Protein AF-A0A0F8C1F8-F1 (afdb_monomer_lite)

Sequence (69 aa):
MIGVSYIFLIFGFVLVFSFIFWVWTLADCLRKETDEGNTRLIWVIVIVFTYIVGALLYYLIRRRDY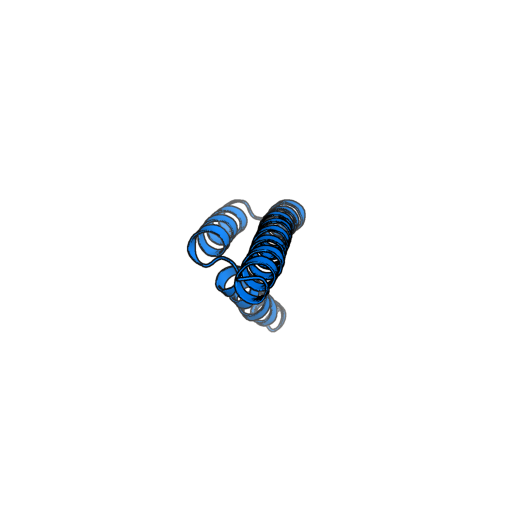SHH

Structure (mmCIF, N/CA/C/O backbone):
data_AF-A0A0F8C1F8-F1
#
_entry.id   AF-A0A0F8C1F8-F1
#
loop_
_atom_site.group_PDB
_atom_site.id
_atom_site.type_symbol
_atom_site.label_atom_id
_atom_site.label_alt_id
_atom_site.label_comp_id
_atom_site.label_asym_id
_atom_site.label_entity_id
_atom_site.label_seq_id
_atom_site.pdbx_PDB_ins_code
_atom_site.Cartn_x
_atom_site.Cartn_y
_atom_site.Cartn_z
_atom_site.occupancy
_atom_site.B_iso_or_equiv
_atom_site.auth_seq_id
_atom_site.auth_comp_id
_atom_site.auth_asym_id
_atom_site.auth_atom_id
_atom_site.pdbx_PDB_model_num
ATOM 1 N N . MET A 1 1 ? 16.823 -4.517 -30.588 1.00 62.00 1 MET A N 1
ATOM 2 C CA . MET A 1 1 ? 15.697 -3.702 -30.066 1.00 62.00 1 MET A CA 1
ATOM 3 C C . MET A 1 1 ? 14.552 -4.547 -29.475 1.00 62.00 1 MET A C 1
ATOM 5 O O . MET A 1 1 ? 13.486 -4.008 -29.229 1.00 62.00 1 MET A O 1
ATOM 9 N N . ILE A 1 2 ? 14.758 -5.846 -29.192 1.00 75.94 2 ILE A N 1
ATOM 10 C CA . ILE A 1 2 ? 13.690 -6.765 -28.742 1.00 75.94 2 ILE A CA 1
ATOM 11 C C . ILE A 1 2 ? 13.652 -6.905 -27.205 1.00 75.94 2 ILE A C 1
ATOM 13 O O . ILE A 1 2 ? 12.577 -6.933 -26.616 1.00 75.94 2 ILE A O 1
ATOM 17 N N . GLY A 1 3 ? 14.810 -6.912 -26.530 1.00 74.19 3 GLY A N 1
ATOM 18 C CA . GLY A 1 3 ? 14.884 -7.125 -25.074 1.00 74.19 3 GLY A CA 1
ATOM 19 C C . GLY A 1 3 ? 14.192 -6.049 -24.228 1.00 74.19 3 GLY A C 1
ATOM 20 O O . GLY A 1 3 ? 13.602 -6.358 -23.199 1.00 74.19 3 GLY A O 1
ATOM 21 N N . VAL A 1 4 ? 14.186 -4.797 -24.693 1.00 81.50 4 VAL A N 1
ATOM 22 C CA . VAL A 1 4 ? 13.547 -3.686 -23.967 1.00 81.50 4 VAL A CA 1
ATOM 23 C C . VAL A 1 4 ? 12.020 -3.836 -23.950 1.00 81.50 4 VAL A C 1
ATOM 25 O O . VAL A 1 4 ? 11.381 -3.533 -22.950 1.00 81.50 4 VAL A O 1
ATOM 28 N N . SER A 1 5 ? 11.435 -4.374 -25.026 1.00 84.50 5 SER A N 1
ATOM 29 C CA . SER A 1 5 ? 9.983 -4.560 -25.150 1.00 84.50 5 SER A CA 1
ATOM 30 C C . SER A 1 5 ? 9.439 -5.580 -24.139 1.00 84.50 5 SER A C 1
ATOM 32 O O . SER A 1 5 ? 8.405 -5.340 -23.519 1.00 84.50 5 SER A O 1
ATOM 34 N N . TYR A 1 6 ? 10.179 -6.664 -23.881 1.00 86.19 6 TYR A N 1
ATOM 35 C CA . TYR A 1 6 ? 9.811 -7.654 -22.861 1.00 86.19 6 TYR A CA 1
ATOM 36 C C . TYR A 1 6 ? 9.883 -7.101 -21.436 1.00 86.19 6 TYR A C 1
ATOM 38 O O . TYR A 1 6 ? 9.021 -7.410 -20.615 1.00 86.19 6 TYR A O 1
ATOM 46 N N . ILE A 1 7 ? 10.870 -6.247 -21.148 1.00 88.31 7 ILE A N 1
ATOM 47 C CA . ILE A 1 7 ? 10.992 -5.589 -19.841 1.00 88.31 7 ILE A CA 1
ATOM 48 C C . ILE A 1 7 ? 9.767 -4.709 -19.581 1.00 88.31 7 ILE A C 1
ATOM 50 O O . ILE A 1 7 ? 9.178 -4.802 -18.509 1.00 88.31 7 ILE A O 1
ATOM 54 N N . PHE A 1 8 ? 9.323 -3.925 -20.569 1.00 86.81 8 PHE A N 1
ATOM 55 C CA . PHE A 1 8 ? 8.118 -3.100 -20.435 1.00 86.81 8 PHE A CA 1
ATOM 56 C C . PHE A 1 8 ? 6.844 -3.926 -20.216 1.00 86.81 8 PHE A C 1
ATOM 58 O O . PHE A 1 8 ? 6.010 -3.538 -19.399 1.00 86.81 8 PHE A O 1
ATOM 65 N N . LEU A 1 9 ? 6.707 -5.076 -20.884 1.00 88.56 9 LEU A N 1
ATOM 66 C CA . LEU A 1 9 ? 5.564 -5.976 -20.687 1.00 88.56 9 LEU A CA 1
ATOM 67 C C . LEU A 1 9 ? 5.516 -6.548 -19.266 1.00 88.56 9 LEU A C 1
ATOM 69 O O . LEU A 1 9 ? 4.467 -6.514 -18.626 1.00 88.56 9 LEU A O 1
ATOM 73 N N . ILE A 1 10 ? 6.652 -7.024 -18.750 1.00 89.94 10 ILE A N 1
ATOM 74 C CA . ILE A 1 10 ? 6.742 -7.553 -17.382 1.00 89.94 10 ILE A CA 1
ATOM 75 C C . ILE A 1 10 ? 6.469 -6.442 -16.366 1.00 89.94 10 ILE A C 1
ATOM 77 O O . ILE A 1 10 ? 5.704 -6.642 -15.425 1.00 89.94 10 ILE A O 1
ATOM 81 N N . PHE A 1 11 ? 7.037 -5.254 -16.574 1.00 89.12 11 PHE A N 1
ATOM 82 C CA . PHE A 1 11 ? 6.850 -4.121 -15.670 1.00 89.12 11 PHE A CA 1
ATOM 83 C C . PHE A 1 11 ? 5.389 -3.656 -15.621 1.00 89.12 11 PHE A C 1
ATOM 85 O O . PHE A 1 11 ? 4.850 -3.416 -14.541 1.00 89.12 11 PHE A O 1
ATOM 92 N N . GLY A 1 12 ? 4.718 -3.599 -16.777 1.00 89.88 12 GLY A N 1
ATOM 93 C CA . GLY A 1 12 ? 3.288 -3.303 -16.860 1.00 89.88 12 GLY A CA 1
ATOM 94 C C . GLY A 1 12 ? 2.439 -4.343 -16.129 1.00 89.88 12 GLY A C 1
ATOM 95 O O . GLY A 1 12 ? 1.531 -3.985 -15.382 1.00 89.88 12 GLY A O 1
ATOM 96 N N . PHE A 1 13 ? 2.776 -5.626 -16.266 1.00 90.56 13 PHE A N 1
ATOM 97 C CA . PHE A 1 13 ? 2.072 -6.703 -15.573 1.00 90.56 13 PHE A CA 1
ATOM 98 C C . PHE A 1 13 ? 2.241 -6.607 -14.049 1.00 90.56 13 PHE A C 1
ATOM 100 O O . PHE A 1 13 ? 1.258 -6.652 -13.314 1.00 90.56 13 PHE A O 1
ATOM 107 N N . VAL A 1 14 ? 3.465 -6.381 -13.562 1.00 89.12 14 VAL A N 1
ATOM 108 C CA . VAL A 1 14 ? 3.752 -6.212 -12.125 1.00 89.12 14 VAL A CA 1
ATOM 109 C C . VAL A 1 14 ? 3.026 -4.997 -11.541 1.00 89.12 14 VAL A C 1
ATOM 111 O O . VAL A 1 14 ? 2.502 -5.077 -10.427 1.00 89.12 14 VAL A O 1
ATOM 114 N N . LEU A 1 15 ? 2.946 -3.894 -12.290 1.00 86.81 15 LEU A N 1
ATOM 115 C CA . LEU A 1 15 ? 2.189 -2.707 -11.886 1.00 86.81 15 LEU A CA 1
ATOM 116 C C . LEU A 1 15 ? 0.698 -3.011 -11.743 1.00 86.81 15 LEU A C 1
ATOM 118 O O . LEU A 1 15 ? 0.112 -2.691 -10.710 1.00 86.81 15 LEU A O 1
ATOM 122 N N . VAL A 1 16 ? 0.096 -3.675 -12.733 1.00 88.50 16 VAL A N 1
ATOM 123 C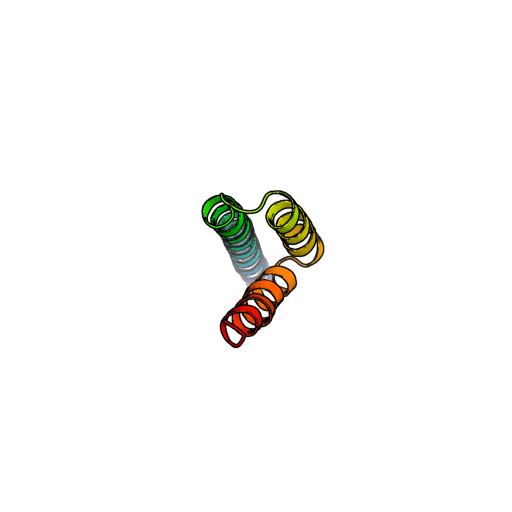 CA . VAL A 1 16 ? -1.330 -4.037 -12.702 1.00 88.50 16 VAL A CA 1
ATOM 124 C C . VAL A 1 16 ? -1.629 -4.987 -11.543 1.00 88.50 16 VAL A C 1
ATOM 126 O O . VAL A 1 16 ? -2.575 -4.753 -10.793 1.00 88.50 16 VAL A O 1
ATOM 129 N N . PHE A 1 17 ? -0.798 -6.009 -11.327 1.00 86.19 17 PHE A N 1
ATOM 130 C CA . PHE A 1 17 ? -0.964 -6.932 -10.200 1.00 86.19 17 PHE A CA 1
ATOM 131 C C . PHE A 1 17 ? -0.805 -6.236 -8.847 1.00 86.19 17 PHE A C 1
ATOM 133 O O . PHE A 1 17 ? -1.603 -6.478 -7.944 1.00 86.19 17 PHE A O 1
ATOM 140 N N . SER A 1 18 ? 0.166 -5.328 -8.715 1.00 81.62 18 SER A N 1
ATOM 141 C CA . SER A 1 18 ? 0.334 -4.526 -7.497 1.00 81.62 18 SER A CA 1
ATOM 142 C C . SER A 1 18 ? -0.867 -3.615 -7.245 1.00 81.62 18 SER A C 1
ATOM 144 O O . SER A 1 18 ? -1.258 -3.420 -6.099 1.00 81.62 18 SER A O 1
ATOM 146 N N . PHE A 1 19 ? -1.481 -3.078 -8.302 1.00 82.50 19 PHE A N 1
ATOM 147 C CA . PHE A 1 19 ? -2.696 -2.268 -8.213 1.00 82.50 19 PHE A CA 1
ATOM 148 C C . PHE A 1 19 ? -3.906 -3.084 -7.773 1.00 82.50 19 PHE A C 1
ATOM 150 O O . PHE A 1 19 ? -4.609 -2.692 -6.845 1.00 82.50 19 PHE A O 1
ATOM 157 N N . ILE A 1 20 ? -4.105 -4.263 -8.361 1.00 85.06 20 ILE A N 1
ATOM 158 C CA . ILE A 1 20 ? -5.179 -5.181 -7.965 1.00 85.06 20 ILE A CA 1
ATOM 159 C C . ILE A 1 20 ? -5.002 -5.614 -6.506 1.00 85.06 20 ILE A C 1
ATOM 161 O O . ILE A 1 20 ? -5.964 -5.591 -5.741 1.00 85.06 20 ILE A O 1
ATOM 165 N N . PHE A 1 21 ? -3.779 -5.956 -6.097 1.00 78.69 21 PHE A N 1
ATOM 166 C CA . PHE A 1 21 ? -3.478 -6.353 -4.722 1.00 78.69 21 PHE A CA 1
ATOM 167 C C . PHE A 1 21 ? -3.731 -5.218 -3.719 1.00 78.69 21 PHE A C 1
ATOM 169 O O . PHE A 1 21 ? -4.292 -5.451 -2.646 1.00 78.69 21 PHE A O 1
ATOM 176 N N . TRP A 1 22 ? -3.378 -3.984 -4.080 1.00 78.25 22 TRP A N 1
ATOM 177 C CA . TRP A 1 22 ? -3.640 -2.801 -3.263 1.00 78.25 22 TRP A CA 1
ATOM 178 C C . TRP A 1 22 ? -5.142 -2.507 -3.119 1.00 78.25 22 TRP A C 1
ATOM 180 O O . TRP A 1 22 ? -5.637 -2.321 -2.009 1.00 78.25 22 TRP A O 1
ATOM 190 N N . VAL A 1 23 ? -5.909 -2.554 -4.215 1.00 80.50 23 VAL A N 1
ATOM 191 C CA . VAL A 1 23 ? -7.374 -2.386 -4.156 1.00 80.50 23 VAL A CA 1
ATOM 192 C C . VAL A 1 23 ? -8.022 -3.508 -3.337 1.00 80.50 23 VAL A C 1
ATOM 194 O O . VAL A 1 23 ? -8.937 -3.258 -2.554 1.00 80.50 23 VAL A O 1
ATOM 197 N N . TRP A 1 24 ? -7.543 -4.745 -3.482 1.00 81.69 24 TRP A N 1
ATOM 198 C CA . TRP A 1 24 ? -8.059 -5.893 -2.739 1.00 81.69 24 TRP A CA 1
ATOM 199 C C . TRP A 1 24 ? -7.810 -5.774 -1.229 1.00 81.69 24 TRP A C 1
ATOM 201 O O . TRP A 1 24 ? -8.7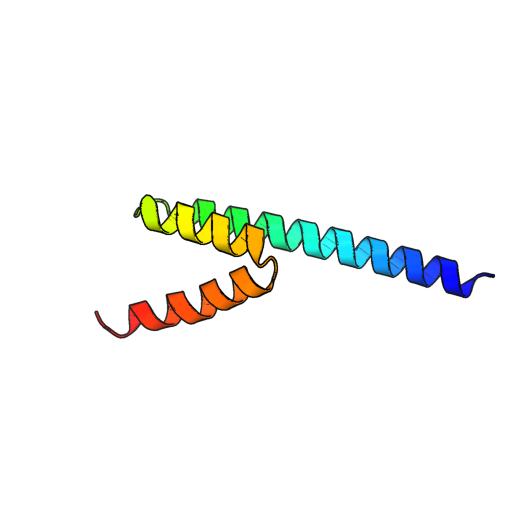13 -6.047 -0.442 1.00 81.69 24 TRP A O 1
ATOM 211 N N . THR A 1 25 ? -6.633 -5.295 -0.816 1.00 74.25 25 THR A N 1
ATOM 212 C CA . THR A 1 25 ? -6.331 -5.022 0.603 1.00 74.25 25 THR A CA 1
ATOM 213 C C . THR A 1 25 ? -7.178 -3.880 1.161 1.00 74.25 25 THR A C 1
ATOM 215 O O . THR A 1 25 ? -7.663 -3.980 2.288 1.00 74.25 25 THR A O 1
ATOM 218 N N . LEU A 1 26 ? -7.456 -2.845 0.363 1.00 73.69 26 LEU A N 1
ATOM 219 C CA . LEU A 1 26 ? -8.410 -1.797 0.731 1.00 73.69 26 LEU A CA 1
ATOM 220 C C . LEU A 1 26 ? -9.820 -2.375 0.952 1.00 73.69 26 LEU A C 1
ATOM 222 O O . LEU A 1 26 ? -10.477 -2.060 1.943 1.00 73.69 26 LEU A O 1
ATOM 226 N N . ALA A 1 27 ? -10.271 -3.261 0.059 1.00 75.88 27 ALA A N 1
ATOM 227 C CA . ALA A 1 27 ? -11.566 -3.930 0.164 1.00 75.88 27 ALA A CA 1
ATOM 228 C C . ALA A 1 27 ? -11.656 -4.876 1.377 1.00 75.88 27 ALA A C 1
ATOM 230 O O . ALA A 1 27 ? -12.711 -4.941 2.008 1.00 75.88 27 ALA A O 1
ATOM 231 N N . ASP A 1 28 ? -10.573 -5.576 1.732 1.00 72.75 28 ASP A N 1
ATOM 232 C CA . ASP A 1 28 ? -10.500 -6.412 2.941 1.00 72.75 28 ASP A CA 1
ATOM 233 C C . ASP A 1 28 ? -10.599 -5.559 4.216 1.00 72.75 28 ASP A C 1
ATOM 235 O O . ASP A 1 28 ? -11.405 -5.866 5.096 1.00 72.75 28 ASP A O 1
ATOM 239 N N . CYS A 1 29 ? -9.888 -4.424 4.268 1.00 70.94 29 CYS A N 1
ATOM 240 C CA . CYS A 1 29 ? -10.015 -3.436 5.347 1.00 70.94 29 CYS A CA 1
ATOM 241 C C . CYS A 1 29 ? -11.455 -2.916 5.465 1.00 70.94 29 CYS A C 1
ATOM 243 O O . CYS A 1 29 ? -12.037 -2.890 6.547 1.00 70.94 29 CYS A O 1
ATOM 245 N N . LEU A 1 30 ? -12.083 -2.567 4.339 1.00 67.00 30 LEU A N 1
ATOM 246 C CA . LEU A 1 30 ? -13.466 -2.092 4.325 1.00 67.00 30 LEU A CA 1
ATOM 247 C C . LEU A 1 30 ? -14.476 -3.160 4.774 1.00 67.00 30 LEU A C 1
ATOM 249 O O . LEU A 1 30 ? -15.547 -2.773 5.240 1.00 67.00 30 LEU A O 1
ATOM 253 N N . ARG A 1 31 ? -14.167 -4.453 4.612 1.00 65.38 31 ARG A N 1
ATOM 254 C CA . ARG A 1 31 ? -15.037 -5.585 4.970 1.00 65.38 31 ARG A CA 1
ATOM 255 C C . ARG A 1 31 ? -14.874 -6.069 6.411 1.00 65.38 31 ARG A C 1
ATOM 257 O O . ARG A 1 31 ? -15.859 -6.529 6.972 1.00 65.38 31 ARG A O 1
ATOM 264 N N . LYS A 1 32 ? -13.675 -6.001 6.999 1.00 61.91 32 LYS A N 1
ATOM 265 C CA . LYS A 1 32 ? -13.408 -6.455 8.381 1.00 61.91 32 LYS A CA 1
ATOM 266 C C . LYS A 1 32 ? -13.706 -5.411 9.454 1.00 61.91 32 LYS A C 1
ATOM 268 O O . LYS A 1 32 ? -13.861 -5.766 10.615 1.00 61.91 32 LYS A O 1
ATOM 273 N N . GLU A 1 33 ? -13.762 -4.136 9.086 1.00 54.59 33 GLU A N 1
ATOM 274 C CA . GLU A 1 33 ? -13.851 -3.013 10.027 1.00 54.59 33 GLU A CA 1
ATOM 275 C C . GLU A 1 33 ? -15.275 -2.439 10.105 1.00 54.59 33 GLU A C 1
ATOM 277 O O . GLU A 1 33 ? -15.487 -1.227 10.049 1.00 54.59 33 GLU A O 1
ATOM 282 N N . THR A 1 34 ? -16.275 -3.322 10.163 1.00 53.41 34 THR A N 1
ATOM 283 C CA . THR A 1 34 ? -17.694 -2.945 10.265 1.00 53.41 34 THR A CA 1
ATOM 284 C C . THR A 1 34 ? -18.090 -2.424 11.645 1.00 53.41 34 THR A C 1
ATOM 286 O O . THR A 1 34 ? -19.139 -1.800 11.756 1.00 53.41 34 THR A O 1
ATOM 289 N N . ASP A 1 35 ? -17.251 -2.614 12.666 1.00 54.03 35 ASP A N 1
ATOM 290 C CA . ASP A 1 35 ? -17.632 -2.377 14.065 1.00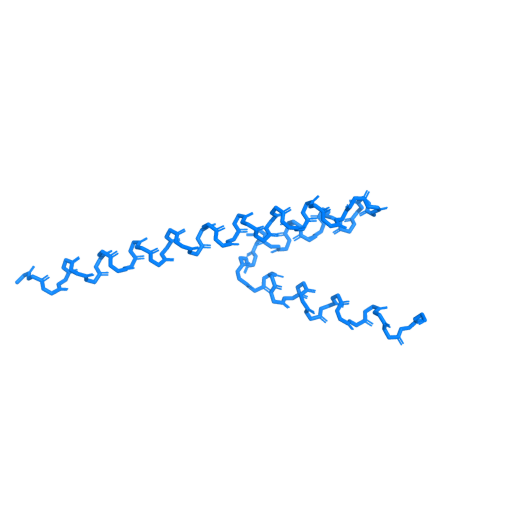 54.03 35 ASP A CA 1
ATOM 291 C C . ASP A 1 35 ? -17.020 -1.116 14.707 1.00 54.03 35 ASP A C 1
ATOM 293 O O . ASP A 1 35 ? -17.560 -0.618 15.690 1.00 54.03 35 ASP A O 1
ATOM 297 N N . GLU A 1 36 ? -15.965 -0.512 14.141 1.00 56.00 36 GLU A N 1
ATOM 298 C CA . GLU A 1 36 ? -15.293 0.651 14.752 1.00 56.00 36 GLU A CA 1
ATOM 299 C C . GLU A 1 36 ? -14.996 1.758 13.728 1.00 56.00 36 GLU A C 1
ATOM 301 O O . GLU A 1 36 ? -13.974 1.774 13.036 1.00 56.00 36 GLU A O 1
ATOM 306 N N . GLY A 1 37 ? -15.926 2.711 13.617 1.00 62.12 37 GLY A N 1
ATOM 307 C CA . GLY A 1 37 ? -15.962 3.705 12.539 1.00 62.12 37 GLY A CA 1
ATOM 308 C C . GLY A 1 37 ? -14.680 4.528 12.329 1.00 62.12 37 GLY A C 1
ATOM 309 O O . GLY A 1 37 ? -14.285 4.735 11.181 1.00 62.12 37 GLY A O 1
ATOM 310 N N . ASN A 1 38 ? -14.010 4.989 13.394 1.00 60.53 38 ASN A N 1
ATOM 311 C CA . ASN A 1 38 ? -12.827 5.858 13.260 1.00 60.53 38 ASN A CA 1
ATOM 312 C C . ASN A 1 38 ? -11.560 5.079 12.854 1.00 60.53 38 ASN A C 1
ATOM 314 O O . ASN A 1 38 ? -10.736 5.574 12.083 1.00 60.53 38 ASN A O 1
ATOM 318 N N . THR A 1 39 ? -11.436 3.833 13.315 1.00 68.25 39 THR A N 1
ATOM 319 C CA . THR A 1 39 ? -10.302 2.941 13.030 1.00 68.25 39 THR A CA 1
ATOM 320 C C . THR A 1 39 ? -10.233 2.596 11.539 1.00 68.25 39 THR A C 1
ATOM 322 O O . THR A 1 39 ? -9.160 2.646 10.935 1.00 68.25 39 THR A O 1
ATOM 325 N N . ARG A 1 40 ? -11.395 2.389 10.904 1.00 69.88 40 ARG A N 1
ATOM 326 C CA . ARG A 1 40 ? -11.524 2.148 9.457 1.00 69.88 40 ARG A CA 1
ATOM 327 C C . ARG A 1 40 ? -10.944 3.280 8.611 1.00 69.88 40 ARG A C 1
ATOM 329 O O . ARG A 1 40 ? -10.242 3.031 7.633 1.00 69.88 40 ARG A O 1
ATOM 336 N N . LEU A 1 41 ? -11.257 4.531 8.960 1.00 72.88 41 LEU A N 1
ATOM 337 C CA . LEU A 1 41 ? -10.866 5.698 8.165 1.00 72.88 41 LEU A CA 1
ATOM 338 C C . LEU A 1 41 ? -9.347 5.910 8.197 1.00 72.88 41 LEU A C 1
ATOM 340 O O . LEU A 1 41 ? -8.731 6.151 7.159 1.00 72.88 41 LEU A O 1
ATOM 344 N N . ILE A 1 42 ? -8.744 5.759 9.379 1.00 75.56 42 ILE A N 1
ATOM 345 C CA . ILE A 1 42 ? -7.294 5.868 9.579 1.00 75.56 42 ILE A CA 1
ATOM 346 C C . ILE A 1 42 ? -6.571 4.800 8.753 1.00 75.56 42 ILE A C 1
ATOM 348 O O . ILE A 1 42 ? -5.610 5.113 8.051 1.00 75.56 42 ILE A O 1
ATOM 352 N N . TRP A 1 43 ? -7.071 3.563 8.757 1.00 73.94 43 TRP A N 1
ATOM 353 C CA . TRP A 1 43 ? -6.479 2.469 7.990 1.00 73.94 43 TRP A CA 1
ATOM 354 C C . TRP A 1 43 ? -6.549 2.657 6.483 1.00 73.94 43 TRP A C 1
ATOM 356 O O . TRP A 1 43 ? -5.553 2.440 5.791 1.00 73.94 43 TRP A O 1
ATOM 366 N N . VAL A 1 44 ? -7.685 3.130 5.975 1.00 74.88 44 VAL A N 1
ATOM 367 C CA . VAL A 1 44 ? -7.840 3.466 4.556 1.00 74.88 44 VAL A CA 1
ATOM 368 C C . VAL A 1 44 ? -6.855 4.568 4.153 1.00 74.88 44 VAL A C 1
ATOM 370 O O . VAL A 1 44 ? -6.177 4.423 3.140 1.00 74.88 44 VAL A O 1
ATOM 373 N N . ILE A 1 45 ? -6.703 5.628 4.957 1.00 75.69 45 ILE A N 1
ATOM 374 C CA . ILE A 1 45 ? -5.760 6.726 4.677 1.00 75.69 45 ILE A CA 1
ATOM 375 C C . ILE A 1 45 ? -4.310 6.230 4.689 1.00 75.69 45 ILE A C 1
ATOM 377 O O . ILE A 1 45 ? -3.544 6.559 3.782 1.00 75.69 45 ILE A O 1
ATOM 381 N N . VAL A 1 46 ? -3.933 5.406 5.671 1.00 77.00 46 VAL A N 1
ATOM 382 C CA . VAL A 1 46 ? -2.590 4.821 5.758 1.00 77.00 46 VAL A CA 1
ATOM 383 C C . VAL A 1 46 ? -2.317 3.944 4.538 1.00 77.00 46 VAL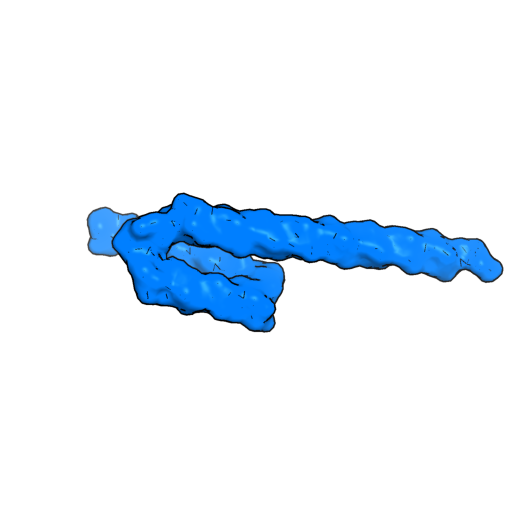 A C 1
ATOM 385 O O . VAL A 1 46 ? -1.338 4.190 3.839 1.00 77.00 46 VAL A O 1
ATOM 388 N N . ILE A 1 47 ? -3.188 2.986 4.206 1.00 74.88 47 ILE A N 1
ATOM 389 C CA . ILE A 1 47 ? -3.022 2.099 3.038 1.00 74.88 47 ILE A CA 1
ATOM 390 C C . ILE A 1 47 ? -2.961 2.902 1.735 1.00 74.88 47 ILE A C 1
ATOM 392 O O . ILE A 1 47 ? -2.173 2.568 0.848 1.00 74.88 47 ILE A O 1
ATOM 396 N N . VAL A 1 48 ? -3.713 3.999 1.630 1.00 75.38 48 VAL A N 1
ATOM 397 C CA . VAL A 1 48 ? -3.654 4.884 0.463 1.00 75.38 48 VAL A CA 1
ATOM 398 C C . VAL A 1 48 ? -2.325 5.615 0.339 1.00 75.38 48 VAL A C 1
ATOM 400 O O . VAL A 1 48 ? -1.753 5.641 -0.748 1.00 75.38 48 VAL A O 1
ATOM 403 N N . PHE A 1 49 ? -1.792 6.150 1.435 1.00 73.31 49 PHE A N 1
ATOM 404 C CA . PHE A 1 49 ? -0.528 6.890 1.417 1.00 73.31 49 PHE A CA 1
ATOM 405 C C . PHE A 1 49 ? 0.717 6.000 1.375 1.00 73.31 49 PHE A C 1
ATOM 407 O O . PHE A 1 49 ? 1.747 6.414 0.851 1.00 73.31 49 PHE A O 1
ATOM 414 N N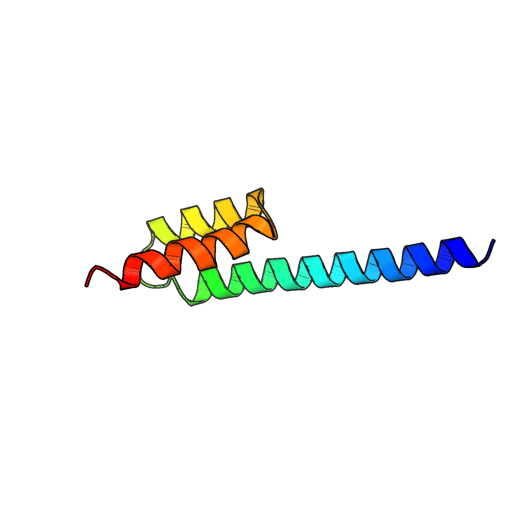 . THR A 1 50 ? 0.646 4.789 1.932 1.00 75.44 50 THR A N 1
ATOM 415 C CA . THR A 1 50 ? 1.808 3.896 2.077 1.00 75.44 50 THR A CA 1
ATOM 416 C C . THR A 1 50 ? 1.764 2.653 1.188 1.00 75.44 50 THR A C 1
ATOM 418 O O . THR A 1 50 ? 2.733 1.895 1.154 1.00 75.44 50 THR A O 1
ATOM 421 N N . TYR A 1 51 ? 0.696 2.457 0.412 1.00 71.69 51 TYR A N 1
ATOM 422 C CA . TYR A 1 51 ? 0.535 1.379 -0.565 1.00 71.69 51 TYR A CA 1
ATOM 423 C C . TYR A 1 51 ? 0.812 -0.015 0.040 1.00 71.69 51 TYR A C 1
ATOM 425 O O . TYR A 1 51 ? 0.024 -0.514 0.841 1.00 71.69 51 TYR A O 1
ATOM 433 N N . ILE A 1 52 ? 1.955 -0.633 -0.273 1.00 63.75 52 ILE A N 1
ATOM 434 C CA . ILE A 1 52 ? 2.386 -1.923 0.296 1.00 63.75 52 ILE A CA 1
ATOM 435 C C . ILE A 1 52 ? 2.782 -1.798 1.776 1.00 63.75 52 ILE A C 1
ATOM 437 O O . ILE A 1 52 ? 2.520 -2.701 2.571 1.00 63.75 52 ILE A O 1
ATOM 441 N N . VAL A 1 53 ? 3.391 -0.679 2.171 1.00 70.25 53 VAL A N 1
ATOM 442 C CA . VAL A 1 53 ? 3.857 -0.457 3.549 1.00 70.25 53 VAL A CA 1
ATOM 443 C C . VAL A 1 53 ? 2.670 -0.320 4.507 1.00 70.25 53 VAL A C 1
ATOM 445 O O . VAL A 1 53 ? 2.742 -0.796 5.639 1.00 70.25 53 VAL A O 1
ATOM 448 N N . GLY A 1 54 ? 1.544 0.223 4.037 1.00 67.94 54 GLY A N 1
ATOM 449 C CA . GLY A 1 54 ? 0.321 0.332 4.831 1.00 67.94 54 GLY A CA 1
ATOM 450 C C . GLY A 1 54 ? -0.266 -1.033 5.179 1.00 67.94 54 GLY A C 1
ATOM 451 O O . GLY A 1 54 ? -0.594 -1.284 6.333 1.00 67.94 54 GLY A O 1
ATOM 452 N N . ALA A 1 55 ? -0.303 -1.964 4.222 1.00 63.78 55 ALA A N 1
ATOM 453 C CA . ALA A 1 55 ? -0.757 -3.333 4.476 1.00 63.78 55 ALA A CA 1
ATOM 454 C C . ALA A 1 55 ? 0.157 -4.086 5.465 1.00 63.78 55 ALA A C 1
ATOM 456 O O . ALA A 1 55 ? -0.324 -4.830 6.320 1.00 63.78 55 ALA A O 1
ATOM 457 N N . LEU A 1 56 ? 1.476 -3.867 5.395 1.00 70.81 56 LEU A N 1
ATOM 458 C CA . LEU A 1 56 ? 2.426 -4.470 6.334 1.00 70.81 56 LEU A CA 1
ATOM 459 C C . LEU A 1 56 ? 2.254 -3.911 7.755 1.00 70.81 56 LEU A C 1
ATOM 461 O O . LEU A 1 56 ? 2.266 -4.668 8.728 1.00 70.81 56 LEU A O 1
ATOM 465 N N . LEU A 1 57 ? 2.048 -2.596 7.875 1.00 70.00 57 LEU A N 1
ATOM 466 C CA . LEU A 1 57 ? 1.741 -1.950 9.148 1.00 70.00 57 LEU A CA 1
ATOM 467 C C . LEU A 1 57 ? 0.407 -2.446 9.719 1.00 70.00 57 LEU A C 1
ATOM 469 O O . LEU A 1 57 ? 0.346 -2.662 10.927 1.00 70.00 57 LEU A O 1
ATOM 473 N N . TYR A 1 58 ? -0.616 -2.699 8.885 1.00 67.12 58 TYR A N 1
ATOM 474 C CA . TYR A 1 58 ? -1.891 -3.313 9.318 1.00 67.12 58 TYR A CA 1
ATOM 475 C C . TYR A 1 58 ? -1.634 -4.615 10.024 1.00 67.12 58 TYR A C 1
ATOM 477 O O . TYR A 1 58 ? -2.043 -4.817 11.166 1.00 67.12 58 TYR A O 1
ATOM 485 N N . TYR A 1 59 ? -0.868 -5.469 9.363 1.00 66.25 59 TYR A N 1
ATOM 486 C CA . TYR A 1 59 ? -0.579 -6.787 9.877 1.00 66.25 59 TYR A CA 1
ATOM 487 C C . TYR A 1 59 ? 0.261 -6.751 11.160 1.00 66.25 59 TYR A C 1
ATOM 489 O O . TYR A 1 59 ? 0.032 -7.559 12.055 1.00 66.25 59 TYR A O 1
ATOM 497 N N . LEU A 1 60 ? 1.213 -5.819 11.278 1.00 70.31 60 LEU A N 1
ATOM 498 C CA . LEU A 1 60 ? 2.068 -5.668 12.462 1.00 70.31 60 LEU A CA 1
ATOM 499 C C . LEU A 1 60 ? 1.331 -5.063 13.662 1.00 70.31 60 LEU A C 1
ATOM 501 O O . LEU A 1 60 ? 1.485 -5.555 14.779 1.00 70.31 60 LEU A O 1
ATOM 505 N N . ILE A 1 61 ? 0.537 -4.013 13.444 1.00 70.12 61 ILE A N 1
ATOM 506 C CA . ILE A 1 61 ? -0.176 -3.295 14.507 1.00 70.12 61 ILE A CA 1
ATOM 507 C C . ILE A 1 61 ? -1.354 -4.131 15.012 1.00 70.12 61 ILE A C 1
ATOM 509 O O . ILE A 1 61 ? -1.461 -4.354 16.215 1.00 70.12 61 ILE A O 1
ATOM 513 N N . ARG A 1 62 ? -2.164 -4.708 14.111 1.00 63.97 62 ARG A N 1
ATOM 514 C CA . ARG A 1 62 ? -3.309 -5.562 14.480 1.00 63.97 62 ARG A CA 1
ATOM 515 C C . ARG A 1 62 ? -2.890 -6.794 15.292 1.00 63.97 62 ARG A C 1
ATOM 517 O O . ARG A 1 62 ? -3.672 -7.300 16.088 1.00 63.97 62 ARG A O 1
ATOM 524 N N . ARG A 1 63 ? -1.652 -7.282 15.128 1.00 58.62 63 ARG A N 1
ATOM 525 C CA . ARG A 1 63 ? -1.111 -8.412 15.908 1.00 58.62 63 ARG A CA 1
ATOM 526 C C . ARG A 1 63 ? -0.812 -8.063 17.367 1.00 58.62 63 ARG A C 1
ATOM 528 O O . ARG A 1 63 ? -0.661 -8.978 18.169 1.00 58.62 63 ARG A O 1
ATOM 535 N N . ARG A 1 64 ? -0.681 -6.776 17.702 1.00 55.12 64 ARG A N 1
ATOM 536 C CA . ARG A 1 64 ? -0.332 -6.307 19.052 1.00 55.12 64 ARG A CA 1
ATOM 537 C C . ARG A 1 64 ? -1.563 -6.088 19.931 1.00 55.12 64 ARG A C 1
ATOM 539 O O . ARG A 1 64 ? -1.465 -6.320 21.129 1.00 55.12 64 ARG A O 1
ATOM 546 N N . ASP A 1 65 ? -2.712 -5.758 19.343 1.00 56.41 65 ASP A N 1
ATOM 547 C CA . ASP A 1 65 ? -3.960 -5.552 20.098 1.00 56.41 65 ASP A CA 1
ATOM 548 C C . ASP A 1 65 ? -4.539 -6.840 20.708 1.00 56.41 65 ASP A C 1
ATOM 550 O O . ASP A 1 65 ? -5.230 -6.789 21.719 1.00 56.41 65 ASP A O 1
ATOM 554 N N . TYR A 1 66 ? -4.205 -8.016 20.169 1.00 53.47 66 TYR A N 1
ATOM 555 C CA . TYR A 1 66 ? -4.691 -9.297 20.702 1.00 53.47 66 TYR A CA 1
ATOM 556 C C . TYR A 1 66 ? -3.955 -9.801 21.957 1.00 53.47 66 TYR A C 1
ATOM 558 O O . TYR A 1 66 ? -4.357 -10.825 22.499 1.00 53.47 66 TYR A O 1
ATOM 566 N N . SER A 1 67 ? -2.877 -9.154 22.424 1.00 49.41 67 SER A N 1
ATOM 567 C CA . SER A 1 67 ? -2.114 -9.648 23.590 1.00 49.41 67 SER A CA 1
ATOM 568 C C . SER A 1 67 ? -2.530 -9.032 24.931 1.00 49.41 67 SER A C 1
ATOM 570 O O . SER A 1 67 ? -1.884 -9.318 25.938 1.00 49.41 67 SER A O 1
ATOM 572 N N . HIS A 1 68 ? -3.545 -8.163 24.951 1.00 46.31 68 HIS A N 1
ATOM 573 C CA . HIS A 1 68 ? -3.953 -7.416 26.147 1.00 46.31 68 HIS A CA 1
ATOM 574 C C . HIS A 1 68 ? -5.430 -7.587 26.546 1.00 46.31 68 HIS A C 1
ATOM 576 O O . HIS A 1 68 ? -5.894 -6.857 27.421 1.00 46.31 68 HIS A O 1
ATOM 582 N N . HIS A 1 69 ? -6.136 -8.563 25.965 1.00 44.53 69 HIS A N 1
ATOM 583 C CA . HIS A 1 69 ? -7.452 -9.021 26.425 1.00 44.53 69 HIS A CA 1
ATOM 584 C C . HIS A 1 69 ? -7.402 -10.493 26.831 1.00 44.53 69 HIS A C 1
ATOM 586 O O . HIS A 1 69 ? -6.818 -11.290 26.062 1.00 44.53 69 HIS A O 1
#

InterPro domains:
  IPR027379 Cardiolipin synthase N-terminal [PF13396] (20-63)

Secondary structure (DSSP, 8-state):
--HHHHHHHHHHHHHHHHHHHHHHHHHHHHHH-SS-HHHHHHHHHHHHHHTHHHHHHHHHHHHHHTT--

Radius of gyration: 16.52 Å; chains: 1; bounding box: 33×16×56 Å

pLDDT: mean 72.11, std 11.58, range [44.53, 90.56]

Foldseek 3Di:
DPVVVVVVVVVVVVVVVLVVVLVVLLVVLVVPPPDPVVVSVVLNVQCVVVVVVSSVVCVVVVVVVVPPD

Organism: Methanosarcina mazei (NCBI:txid2209)